Protein AF-A0A3A6KBU5-F1 (afdb_monomer_lite)

Radius of gyration: 26.94 Å; chains: 1; bounding box: 64×30×76 Å

Secondary structure (DSSP, 8-state):
-HHHHHHHHHTTTS--HHHHHHHHHHHHHHHHHHHHHHHHHHHHIIIIIIIIHHHHHHHHHHHHHHHHHHHHHHHHHT--PPPPPPPTHHHHHHHHS-GGGS-HHHHHHHHHHHHHHHHHHHHHHHHHHT--THHHHHHHHHHHHHHHHHHHHHHHHHHHHHHHHHHHHHHHHTT--

Foldseek 3Di:
DVVLVVVVVVCVPPPDVVNVVVVVVVVVVVLVVVLVVLLVVLCCCLVPVQPPVLLVVLLVLLQVLLVVLLVVVCVVVVDDDDDDDDDSCVSVVLQCPQDVHRGLSRQSVVLSVVLSVQLSVVVVVCVVVVPDCVVSVVVNVVSVVVSVVVSVVSSVVSSVSSSVVSNVVNCVVVVND

Sequence (177 aa):
MKDFIELAMKNIGKVNQDVNNMSIKARMTGYQALEAQVDAILRQLYAIDYQAEAEKTMEEVYGDTYYRTWYNIDQYHGFHEEFAHVEPRTIETLLKYPFNGANFSERLWKQKDHLQSQIMESLTTMLVQGTPPHNLADDFAKKLNAKKYDAYRLLHTEYSYVVSEATHAGYREDGVE

Structure (mmCIF, N/CA/C/O backbone):
data_AF-A0A3A6KBU5-F1
#
_entry.id   AF-A0A3A6KBU5-F1
#
loop_
_atom_site.group_PDB
_atom_site.id
_atom_site.type_symbol
_atom_site.label_atom_id
_atom_site.label_alt_id
_atom_site.label_comp_id
_atom_site.label_asym_id
_atom_site.label_entity_id
_atom_site.label_seq_id
_atom_site.pdbx_PDB_ins_code
_atom_site.Cartn_x
_atom_site.Cartn_y
_atom_site.Cartn_z
_atom_site.occupancy
_atom_site.B_iso_or_equiv
_atom_site.auth_seq_id
_atom_site.auth_comp_id
_atom_site.auth_asym_id
_atom_site.auth_atom_id
_atom_site.pdbx_PDB_model_num
ATOM 1 N N . MET A 1 1 ? -23.938 17.000 30.008 1.00 50.03 1 MET A N 1
ATOM 2 C CA . MET A 1 1 ? -23.239 16.363 31.154 1.00 50.03 1 MET A CA 1
ATOM 3 C C . MET A 1 1 ? -24.054 16.453 32.448 1.00 50.03 1 MET A C 1
ATOM 5 O O . MET A 1 1 ? -24.153 15.440 33.123 1.00 50.03 1 MET A O 1
ATOM 9 N N . LYS A 1 2 ? -24.699 17.593 32.762 1.00 48.59 2 LYS A N 1
ATOM 10 C CA . LYS A 1 2 ? -25.648 17.708 33.893 1.00 48.59 2 LYS A CA 1
ATOM 11 C C . LYS A 1 2 ? -26.862 16.774 33.762 1.00 48.59 2 LYS A C 1
ATOM 13 O O . LYS A 1 2 ? -27.140 16.034 34.695 1.00 48.59 2 LYS A O 1
ATOM 18 N N . ASP A 1 3 ? -27.447 16.689 32.570 1.00 64.31 3 ASP A N 1
ATOM 19 C CA . ASP A 1 3 ? -28.607 15.819 32.306 1.00 64.31 3 ASP A CA 1
ATOM 20 C C . ASP A 1 3 ? -28.301 14.326 32.506 1.00 64.31 3 ASP A C 1
ATOM 22 O O . ASP A 1 3 ? -29.153 13.563 32.946 1.00 64.31 3 ASP A O 1
ATOM 26 N N . PHE A 1 4 ? -27.059 13.905 32.243 1.00 58.84 4 PHE A N 1
ATOM 27 C CA . PHE A 1 4 ? -26.609 12.526 32.457 1.00 58.84 4 PHE A CA 1
ATOM 28 C C . PHE A 1 4 ? -26.497 12.184 33.950 1.00 58.84 4 PHE A C 1
ATOM 30 O O . PHE A 1 4 ? -26.884 11.093 34.361 1.00 58.84 4 PHE A O 1
ATOM 37 N N . ILE A 1 5 ? -26.008 13.125 34.767 1.00 59.28 5 ILE A N 1
ATOM 38 C CA . ILE A 1 5 ? -25.889 12.966 36.226 1.00 59.28 5 ILE A CA 1
ATOM 39 C C . ILE A 1 5 ? -27.284 12.930 36.865 1.00 59.28 5 ILE A C 1
ATOM 41 O O . ILE A 1 5 ? -27.552 12.083 37.714 1.00 59.28 5 ILE A O 1
ATOM 45 N N . GLU A 1 6 ? -28.195 13.791 36.413 1.00 68.38 6 GLU A N 1
ATOM 46 C CA . GLU A 1 6 ? -29.568 13.860 36.917 1.00 68.38 6 GLU A CA 1
ATOM 47 C C . GLU A 1 6 ? -30.376 12.594 36.576 1.00 68.38 6 GLU A C 1
ATOM 49 O O . GLU A 1 6 ? -31.047 12.026 37.444 1.00 68.38 6 GLU A O 1
ATOM 54 N N . LEU A 1 7 ? -30.239 12.072 35.350 1.00 65.56 7 LEU A N 1
ATOM 55 C CA . LEU A 1 7 ? -30.848 10.795 34.962 1.00 65.56 7 LEU A CA 1
ATOM 56 C C . LEU A 1 7 ? -30.232 9.605 35.708 1.00 65.56 7 LEU A C 1
ATOM 58 O O . LEU A 1 7 ? -30.955 8.669 36.052 1.00 65.56 7 LEU A O 1
ATOM 62 N N . ALA A 1 8 ? -28.921 9.626 35.966 1.00 58.16 8 ALA A N 1
ATOM 63 C CA . ALA A 1 8 ? -28.239 8.571 36.712 1.00 58.16 8 ALA A CA 1
ATOM 64 C C . ALA A 1 8 ? -28.740 8.500 38.161 1.00 58.16 8 ALA A C 1
ATOM 66 O O . ALA A 1 8 ? -29.080 7.416 38.628 1.00 58.16 8 ALA A O 1
ATOM 67 N N . MET A 1 9 ? -28.877 9.645 38.843 1.00 59.06 9 MET A N 1
ATOM 68 C CA . MET A 1 9 ? -29.373 9.702 40.225 1.00 59.06 9 MET A CA 1
ATOM 69 C C . MET A 1 9 ? -30.845 9.285 40.348 1.00 59.06 9 MET A C 1
ATOM 71 O O . MET A 1 9 ? -31.221 8.645 41.328 1.00 59.06 9 MET A O 1
ATOM 75 N N . LYS A 1 10 ? -31.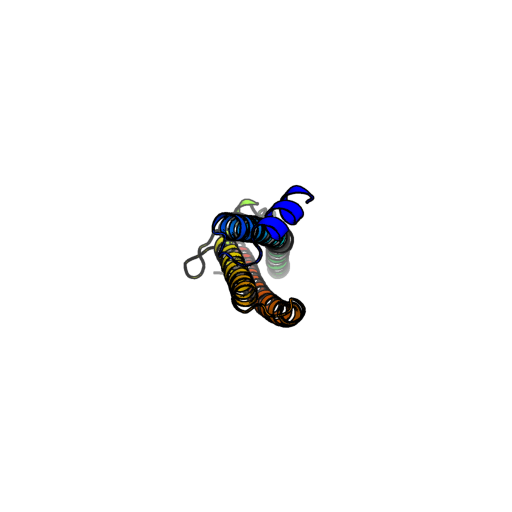674 9.578 39.338 1.00 67.06 10 LYS A N 1
ATOM 76 C CA . LYS A 1 10 ? -33.104 9.222 39.326 1.00 67.06 10 LYS A CA 1
ATOM 77 C C . LYS A 1 10 ? -33.372 7.725 39.101 1.00 67.06 10 LYS A C 1
ATOM 79 O O . LYS A 1 10 ? -34.487 7.267 39.334 1.00 67.06 10 LYS A O 1
ATOM 84 N N . ASN A 1 11 ? -32.369 6.966 38.650 1.00 62.06 11 ASN A N 1
ATOM 85 C CA . ASN A 1 11 ? -32.513 5.570 38.221 1.00 62.06 11 ASN A CA 1
ATOM 86 C C . ASN A 1 11 ? -31.647 4.566 38.994 1.00 62.06 11 ASN A C 1
ATOM 88 O O . ASN A 1 11 ? -31.555 3.402 38.599 1.00 62.06 11 ASN A O 1
ATOM 92 N N . ILE A 1 12 ? -31.045 4.977 40.112 1.00 43.69 12 ILE A N 1
ATOM 93 C CA . ILE A 1 12 ? -30.321 4.075 41.015 1.00 43.69 12 ILE A CA 1
ATOM 94 C C . ILE A 1 12 ? -31.317 3.030 41.557 1.00 43.69 12 ILE A C 1
ATOM 96 O O . ILE A 1 12 ? -32.130 3.326 42.427 1.00 43.69 12 ILE A O 1
ATOM 100 N N . GLY A 1 13 ? -31.287 1.813 40.999 1.00 53.66 13 GLY A N 1
ATOM 101 C CA . GLY A 1 13 ? -32.074 0.658 41.459 1.00 53.66 13 GLY A CA 1
ATOM 102 C C . GLY A 1 13 ? -33.143 0.111 40.498 1.00 53.66 13 GLY A C 1
ATOM 103 O O . GLY A 1 13 ? -33.693 -0.953 40.771 1.00 53.66 13 GLY A O 1
ATOM 104 N N . LYS A 1 14 ? -33.426 0.760 39.360 1.00 55.19 14 LYS A N 1
ATOM 105 C CA . LYS A 1 14 ? -34.275 0.199 38.287 1.00 55.19 14 LYS A CA 1
ATOM 106 C C . LYS A 1 14 ? -33.465 0.176 36.997 1.00 55.19 14 LYS A C 1
ATOM 108 O O . LYS A 1 14 ? -32.881 1.192 36.644 1.00 55.19 14 LYS A O 1
ATOM 113 N N . VAL A 1 15 ? -33.409 -0.963 36.304 1.00 54.88 15 VAL A N 1
ATOM 114 C CA . VAL A 1 15 ? -32.719 -1.092 35.007 1.00 54.88 15 VAL A CA 1
ATOM 115 C C . VAL A 1 15 ? -33.329 -0.084 34.028 1.00 54.88 15 VAL A C 1
ATOM 117 O O . VAL A 1 15 ? -34.387 -0.326 33.454 1.00 54.88 15 VAL A O 1
ATOM 120 N N . ASN A 1 16 ?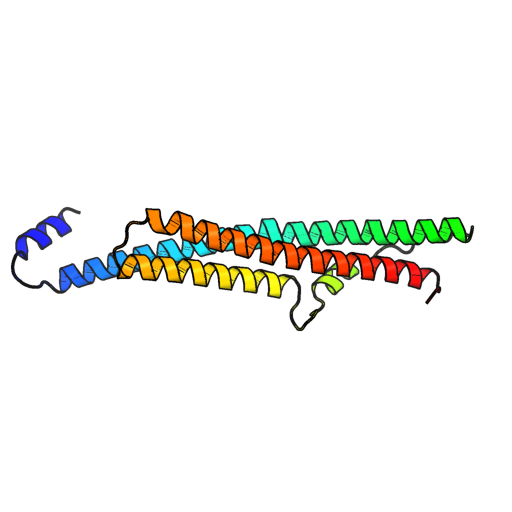 -32.703 1.085 33.889 1.00 64.19 16 ASN A N 1
ATOM 121 C CA . ASN A 1 16 ? -33.190 2.149 33.025 1.00 64.19 16 ASN A CA 1
ATOM 122 C C . ASN A 1 16 ? -32.665 1.906 31.604 1.00 64.19 16 ASN A C 1
ATOM 124 O O . ASN A 1 16 ? -31.487 2.118 31.304 1.00 64.19 16 ASN A O 1
ATOM 128 N N . GLN A 1 17 ? -33.558 1.422 30.740 1.00 62.84 17 GLN A N 1
ATOM 129 C CA . GLN A 1 17 ? -33.260 1.131 29.340 1.00 62.84 17 GLN A CA 1
ATOM 130 C C . GLN A 1 17 ? -32.836 2.383 28.557 1.00 62.84 17 GLN A C 1
ATOM 132 O O . GLN A 1 17 ? -32.008 2.264 27.660 1.00 62.84 17 GLN A O 1
ATOM 137 N N . ASP A 1 18 ? -33.305 3.580 28.920 1.00 65.62 18 ASP A N 1
ATOM 138 C CA . ASP A 1 18 ? -32.954 4.826 28.226 1.00 65.62 18 ASP A CA 1
ATOM 139 C C . ASP A 1 18 ? -31.494 5.233 28.462 1.00 65.62 18 ASP A C 1
ATOM 141 O O . ASP A 1 18 ? -30.797 5.612 27.519 1.00 65.62 18 ASP A O 1
ATOM 145 N N . VAL A 1 19 ? -30.991 5.092 29.693 1.00 69.44 19 VAL A N 1
ATOM 146 C CA . VAL A 1 19 ? -29.573 5.327 30.027 1.00 69.44 19 VAL A CA 1
ATOM 147 C C . VAL A 1 19 ? -28.678 4.322 29.301 1.00 69.44 19 VAL A C 1
ATOM 149 O O . VAL A 1 19 ? -27.663 4.709 28.716 1.00 69.44 19 VAL A O 1
ATOM 152 N N . ASN A 1 20 ? -29.070 3.044 29.280 1.00 66.88 20 ASN A N 1
ATOM 153 C CA . ASN A 1 20 ? -28.347 2.013 28.535 1.00 66.88 20 ASN A CA 1
ATOM 154 C C . ASN A 1 20 ? -28.340 2.309 27.029 1.00 66.88 20 ASN A C 1
ATOM 156 O O . ASN A 1 20 ? -27.280 2.272 26.408 1.00 66.88 20 ASN A O 1
ATOM 160 N N . ASN A 1 21 ? -29.481 2.687 26.452 1.00 72.12 21 ASN A N 1
ATOM 161 C CA . ASN A 1 21 ? -29.593 3.041 25.038 1.00 72.12 21 ASN A CA 1
ATOM 162 C C . ASN A 1 21 ? -28.741 4.268 24.682 1.00 72.12 21 ASN A C 1
ATOM 164 O O . ASN A 1 21 ? -28.087 4.281 23.639 1.00 72.12 21 ASN A O 1
ATOM 168 N N . MET A 1 22 ? -28.699 5.287 25.546 1.00 74.81 22 MET A N 1
ATOM 169 C CA . MET A 1 22 ? -27.824 6.450 25.365 1.00 74.81 22 MET A CA 1
ATOM 170 C C . MET A 1 22 ? -26.340 6.083 25.458 1.00 74.81 22 MET A C 1
ATOM 172 O O . MET A 1 22 ? -25.549 6.549 24.638 1.00 74.81 22 MET A O 1
ATOM 176 N N . SER A 1 23 ? -25.956 5.216 26.399 1.00 70.00 23 SER A N 1
ATOM 177 C CA . SER A 1 23 ? -24.578 4.722 26.512 1.00 70.00 23 SER A CA 1
ATOM 178 C C . SER A 1 23 ? -24.158 3.917 25.278 1.00 70.00 23 SER A C 1
ATOM 180 O O . SER A 1 23 ? -23.076 4.140 24.735 1.00 70.00 23 SER A O 1
ATOM 182 N N . ILE A 1 24 ? -25.032 3.033 24.784 1.00 71.81 24 ILE A N 1
ATOM 183 C CA . ILE A 1 24 ? -24.804 2.245 23.566 1.00 71.81 24 ILE A CA 1
ATOM 184 C C . ILE A 1 24 ? -24.644 3.172 22.355 1.00 71.81 24 ILE A C 1
ATOM 186 O O . ILE A 1 24 ? -23.682 3.023 21.605 1.00 71.81 24 ILE A O 1
ATOM 190 N N . LYS A 1 25 ? -25.511 4.183 22.197 1.00 74.56 25 LYS A N 1
ATOM 191 C CA . LYS A 1 25 ? -25.382 5.196 21.134 1.00 74.56 25 LYS A CA 1
ATOM 192 C C . LYS A 1 25 ? -24.057 5.948 21.200 1.00 74.56 25 LYS A C 1
ATOM 194 O O . LYS A 1 25 ? -23.370 6.026 20.189 1.00 74.56 25 LYS A O 1
ATOM 199 N N . ALA A 1 26 ? -23.664 6.439 22.375 1.00 74.81 26 ALA A N 1
ATOM 200 C CA . ALA A 1 26 ? -22.397 7.150 22.540 1.00 74.81 26 ALA A CA 1
ATOM 201 C C . ALA A 1 26 ? -21.186 6.278 22.159 1.00 74.81 26 ALA A C 1
ATOM 203 O O . ALA A 1 26 ? -20.271 6.749 21.484 1.00 74.81 26 ALA A O 1
ATOM 204 N N . ARG A 1 27 ? -21.201 4.991 22.535 1.00 72.06 27 ARG A N 1
ATOM 205 C CA . ARG A 1 27 ? -20.154 4.025 22.163 1.00 72.06 27 ARG A CA 1
ATOM 206 C C . ARG A 1 27 ? -20.119 3.757 20.660 1.00 72.06 27 ARG A C 1
ATOM 208 O O . ARG A 1 27 ? -19.036 3.759 20.087 1.00 72.06 27 ARG A O 1
ATOM 215 N N . MET A 1 28 ? -21.276 3.575 20.019 1.00 77.69 28 MET A N 1
ATOM 216 C CA . MET A 1 28 ? -21.358 3.384 18.564 1.00 77.69 28 MET A CA 1
ATOM 217 C C . MET A 1 28 ? -20.820 4.598 17.802 1.00 77.69 28 MET A C 1
ATOM 219 O O . MET A 1 28 ? -20.018 4.436 16.889 1.00 77.69 28 MET A O 1
ATOM 223 N N . THR A 1 29 ? -21.194 5.815 18.206 1.00 82.69 29 THR A N 1
ATOM 224 C CA . THR A 1 29 ? -20.681 7.042 17.577 1.00 82.69 29 THR A CA 1
ATOM 225 C C . THR A 1 29 ? -19.169 7.179 17.756 1.00 82.69 29 THR A C 1
ATOM 227 O O . THR A 1 29 ? -18.468 7.531 16.811 1.00 82.69 29 THR A O 1
ATOM 230 N N . GLY A 1 30 ? -18.645 6.857 18.944 1.00 80.56 30 GLY A N 1
ATOM 231 C CA . GLY A 1 30 ? -17.201 6.835 19.185 1.00 80.56 30 GLY A CA 1
ATOM 232 C C . GLY A 1 30 ? -16.470 5.809 18.315 1.00 80.56 30 GLY A C 1
ATOM 233 O O . GLY A 1 30 ? -15.417 6.116 17.762 1.00 80.56 30 GLY A O 1
ATOM 234 N N . TYR A 1 31 ? -17.048 4.618 18.143 1.00 85.31 31 TYR A N 1
ATOM 235 C CA . TYR A 1 31 ? -16.500 3.573 17.277 1.00 85.31 31 TYR A CA 1
ATOM 236 C C . TYR A 1 31 ? -16.448 4.007 15.808 1.00 85.31 31 TYR A C 1
ATOM 238 O O . TYR A 1 31 ? -15.402 3.888 15.181 1.00 85.31 31 TYR A O 1
ATOM 246 N N . GLN A 1 32 ? -17.533 4.583 15.285 1.00 85.75 32 GLN A N 1
ATOM 247 C CA . GLN A 1 32 ? -17.585 5.103 13.912 1.00 85.75 32 GLN A CA 1
ATOM 248 C C . GLN A 1 32 ? -16.563 6.221 13.678 1.00 85.75 32 GLN A C 1
ATOM 250 O O . GLN A 1 32 ? -15.917 6.276 12.635 1.00 85.75 32 GLN A O 1
ATOM 255 N N . ALA A 1 33 ? -16.384 7.109 14.659 1.00 87.06 33 ALA A N 1
ATOM 256 C CA . ALA A 1 33 ? -15.374 8.156 14.574 1.00 87.06 33 ALA A CA 1
ATOM 257 C C . ALA A 1 33 ? -13.951 7.575 14.530 1.00 87.06 33 ALA A C 1
ATOM 259 O O . ALA A 1 33 ? -13.106 8.081 13.793 1.00 87.06 33 ALA A O 1
ATOM 260 N N . LEU A 1 34 ? -13.688 6.514 15.298 1.00 86.19 34 LEU A N 1
ATOM 261 C CA . LEU A 1 34 ? -12.397 5.831 15.297 1.00 86.19 34 LEU A CA 1
ATOM 262 C C . LEU A 1 34 ? -12.150 5.080 13.983 1.00 86.19 34 LEU A C 1
ATOM 264 O O . LEU A 1 34 ? -11.059 5.170 13.430 1.00 86.19 34 LEU A O 1
ATOM 268 N N . GLU A 1 35 ? -13.167 4.401 13.457 1.00 88.31 35 GLU A N 1
ATOM 269 C CA . GLU A 1 35 ? -13.123 3.745 12.149 1.00 88.31 35 GLU A CA 1
ATOM 270 C C . GLU A 1 35 ? -12.751 4.734 11.038 1.00 88.31 35 GLU A C 1
ATOM 272 O O . GLU A 1 35 ? -11.826 4.482 10.266 1.00 88.31 35 GLU A O 1
ATOM 277 N N . ALA A 1 36 ? -13.407 5.897 11.008 1.00 90.25 36 ALA A N 1
ATOM 278 C CA . ALA A 1 36 ? -13.121 6.945 10.034 1.00 90.25 36 ALA A CA 1
ATOM 279 C C . ALA A 1 36 ? -11.691 7.498 10.165 1.00 90.25 36 ALA A C 1
ATOM 281 O O . ALA A 1 36 ? -11.039 7.773 9.158 1.00 90.25 36 ALA A O 1
ATOM 282 N N . GLN A 1 37 ? -11.178 7.640 11.392 1.00 89.62 37 GLN A N 1
ATOM 283 C CA . GLN A 1 37 ? -9.797 8.077 11.625 1.00 89.62 37 GLN A CA 1
ATOM 284 C C . GLN A 1 37 ? -8.779 7.047 11.126 1.00 89.62 37 GLN A C 1
ATOM 286 O O . GLN A 1 37 ? -7.814 7.418 10.460 1.00 89.62 37 GLN A O 1
ATOM 291 N N . VAL A 1 38 ? -9.002 5.759 11.411 1.00 90.00 38 VAL A N 1
ATOM 292 C CA . VAL A 1 38 ? -8.145 4.671 10.918 1.00 90.00 38 VAL A CA 1
ATOM 293 C C . VAL A 1 38 ? -8.163 4.631 9.391 1.00 90.00 38 VAL A C 1
ATOM 295 O O . VAL A 1 38 ? -7.100 4.571 8.776 1.00 90.00 38 VAL A O 1
ATOM 298 N N . ASP A 1 39 ? -9.342 4.715 8.771 1.00 91.94 39 ASP A N 1
ATOM 299 C CA . ASP A 1 39 ? -9.468 4.734 7.312 1.00 91.94 39 ASP A CA 1
ATOM 300 C C . ASP A 1 39 ? -8.713 5.917 6.692 1.00 91.94 39 ASP A C 1
ATOM 302 O O . ASP A 1 39 ? -7.947 5.724 5.750 1.00 91.94 39 ASP A O 1
ATOM 306 N N . ALA A 1 40 ? -8.859 7.122 7.251 1.00 92.62 40 ALA A N 1
ATOM 307 C CA . ALA A 1 40 ? -8.169 8.314 6.766 1.00 92.62 40 ALA A CA 1
ATOM 308 C C . ALA A 1 40 ? -6.638 8.174 6.833 1.00 92.62 40 ALA A C 1
ATOM 310 O O . ALA A 1 40 ? -5.954 8.457 5.849 1.00 92.62 40 ALA A O 1
ATOM 311 N N . ILE A 1 41 ? -6.100 7.684 7.958 1.00 90.12 41 ILE A N 1
ATOM 312 C CA . ILE A 1 41 ? -4.655 7.462 8.130 1.00 90.12 41 ILE A CA 1
ATOM 313 C C . ILE A 1 41 ? -4.145 6.429 7.121 1.00 90.12 41 ILE A C 1
ATOM 315 O O . ILE A 1 41 ? -3.130 6.649 6.463 1.00 90.12 41 ILE A O 1
ATOM 319 N N . LEU A 1 42 ? -4.857 5.309 6.969 1.00 90.88 42 LEU A N 1
ATOM 320 C CA . LEU A 1 42 ? -4.450 4.252 6.047 1.00 90.88 42 LEU A CA 1
ATOM 321 C C . LEU A 1 42 ? -4.547 4.692 4.586 1.00 90.88 42 LEU A C 1
ATOM 323 O O . LEU A 1 42 ? -3.674 4.349 3.798 1.00 90.88 42 LEU A O 1
ATOM 327 N N . ARG A 1 43 ? -5.571 5.464 4.207 1.00 91.50 43 ARG A N 1
ATOM 328 C CA . ARG A 1 43 ? -5.669 6.033 2.854 1.00 91.50 43 ARG A CA 1
ATOM 329 C C . ARG A 1 43 ? -4.503 6.958 2.554 1.00 91.50 43 ARG A C 1
ATOM 331 O O . ARG A 1 43 ? -3.939 6.852 1.475 1.00 91.50 43 ARG A O 1
ATOM 338 N N . GLN A 1 44 ? -4.141 7.824 3.496 1.00 90.62 44 GLN A N 1
ATOM 339 C CA . GLN A 1 44 ? -3.012 8.734 3.336 1.00 90.62 44 GLN A CA 1
ATOM 340 C C . GLN A 1 44 ? -1.702 7.962 3.116 1.00 90.62 44 GLN A C 1
ATOM 342 O O . GLN A 1 44 ? -1.014 8.210 2.130 1.00 90.62 44 GLN A O 1
ATOM 347 N N . LEU A 1 45 ? -1.414 6.988 3.988 1.00 87.38 45 LEU A N 1
ATOM 348 C CA . LEU A 1 45 ? -0.230 6.127 3.901 1.00 87.38 45 LEU A CA 1
ATOM 349 C C . LEU A 1 45 ? -0.167 5.381 2.560 1.00 87.38 45 LEU A C 1
ATOM 351 O O . LEU A 1 45 ? 0.854 5.374 1.885 1.00 87.38 45 LEU A O 1
ATOM 355 N N . TYR A 1 46 ? -1.268 4.747 2.152 1.00 91.00 46 TYR A N 1
ATOM 356 C CA . TYR A 1 46 ? -1.269 3.913 0.952 1.00 91.00 46 TYR A CA 1
ATOM 357 C C . TYR A 1 46 ? -1.293 4.726 -0.345 1.00 91.00 46 TYR A C 1
ATOM 359 O O . TYR A 1 46 ? -0.633 4.340 -1.305 1.00 91.00 46 TYR A O 1
ATOM 367 N N . ALA A 1 47 ? -2.022 5.843 -0.391 1.00 88.31 47 ALA A N 1
ATOM 368 C CA . ALA A 1 47 ? -2.116 6.662 -1.595 1.00 88.31 47 ALA A CA 1
ATOM 369 C C . ALA A 1 47 ? -0.836 7.466 -1.851 1.00 88.31 47 ALA A C 1
ATOM 371 O O . ALA A 1 47 ? -0.385 7.536 -2.992 1.00 88.31 47 ALA A O 1
ATOM 372 N N . ILE A 1 48 ? -0.257 8.076 -0.811 1.00 79.50 48 ILE A N 1
ATOM 373 C CA . ILE A 1 48 ? 0.905 8.957 -0.981 1.00 79.50 48 ILE A CA 1
ATOM 374 C C . ILE A 1 48 ? 2.203 8.170 -0.842 1.00 79.50 48 ILE A C 1
ATOM 376 O O . ILE A 1 48 ? 2.969 8.101 -1.800 1.00 79.50 48 ILE A O 1
ATOM 380 N N . ASP A 1 49 ? 2.426 7.556 0.320 1.00 74.75 49 ASP A N 1
ATOM 381 C CA . ASP A 1 49 ? 3.742 6.996 0.650 1.00 74.75 49 ASP A CA 1
ATOM 382 C C . ASP A 1 49 ? 4.029 5.709 -0.132 1.00 74.75 49 ASP A C 1
ATOM 384 O O . ASP A 1 49 ? 5.180 5.390 -0.413 1.00 74.75 49 ASP A O 1
ATOM 388 N N . TYR A 1 50 ? 2.992 4.937 -0.474 1.00 84.44 50 TYR A N 1
ATOM 389 C CA . TYR A 1 50 ? 3.172 3.692 -1.222 1.00 84.44 50 TYR A CA 1
ATOM 390 C C . TYR A 1 50 ? 2.844 3.824 -2.697 1.00 84.44 50 TYR A C 1
ATOM 392 O O . TYR A 1 50 ? 3.665 3.421 -3.509 1.00 84.44 50 TYR A O 1
ATOM 400 N N . GLN A 1 51 ? 1.673 4.339 -3.071 1.00 88.00 51 GLN A N 1
ATOM 401 C CA . GLN A 1 51 ? 1.284 4.339 -4.478 1.00 88.00 51 GLN A CA 1
ATOM 402 C C . GLN A 1 51 ? 2.028 5.419 -5.270 1.00 88.00 51 GLN A C 1
ATOM 404 O O . GLN A 1 51 ? 2.787 5.083 -6.172 1.00 88.00 51 GLN A O 1
ATOM 409 N N . ALA A 1 52 ? 1.850 6.696 -4.923 1.00 88.56 52 ALA A N 1
ATOM 410 C CA . ALA A 1 52 ? 2.409 7.795 -5.711 1.00 88.56 52 ALA A CA 1
ATOM 411 C C . ALA A 1 52 ? 3.946 7.763 -5.777 1.00 88.56 52 ALA A C 1
ATOM 413 O O . ALA A 1 52 ? 4.522 7.967 -6.845 1.00 88.56 52 ALA A O 1
ATOM 414 N N . GLU A 1 53 ? 4.615 7.486 -4.653 1.00 86.88 53 GLU A N 1
ATOM 415 C CA . GLU A 1 53 ? 6.078 7.395 -4.628 1.00 86.88 53 GLU A CA 1
ATOM 416 C C . GLU A 1 53 ? 6.592 6.191 -5.429 1.00 86.88 53 GLU A C 1
ATOM 418 O O . GLU A 1 53 ? 7.525 6.341 -6.215 1.00 86.88 53 GLU A O 1
ATOM 423 N N . ALA A 1 54 ? 5.945 5.026 -5.320 1.00 87.25 54 ALA A N 1
ATOM 424 C CA . ALA A 1 54 ? 6.345 3.852 -6.090 1.00 87.25 54 ALA A CA 1
ATOM 425 C C . ALA A 1 54 ? 6.136 4.029 -7.594 1.00 87.25 54 ALA A C 1
ATOM 427 O O . ALA A 1 54 ? 7.034 3.692 -8.359 1.00 87.25 54 ALA A O 1
ATOM 428 N N . GLU A 1 55 ? 4.986 4.562 -8.017 1.00 88.62 55 GLU A N 1
ATOM 429 C CA . GLU A 1 55 ? 4.697 4.809 -9.434 1.00 88.62 55 GLU A CA 1
ATOM 430 C C . GLU A 1 55 ? 5.744 5.756 -10.035 1.00 88.62 55 GLU A C 1
ATOM 432 O O . GLU A 1 55 ? 6.322 5.454 -11.079 1.00 88.62 55 GLU A O 1
ATOM 437 N N . LYS A 1 56 ? 6.080 6.836 -9.317 1.00 89.19 56 LYS A N 1
ATOM 438 C CA . LYS A 1 56 ? 7.133 7.772 -9.719 1.00 89.19 56 LYS A CA 1
ATOM 439 C C . LYS A 1 56 ? 8.510 7.103 -9.799 1.00 89.19 56 LYS A C 1
ATOM 441 O O . LYS A 1 56 ? 9.210 7.256 -10.795 1.00 89.19 56 LYS A O 1
ATOM 446 N N . THR A 1 57 ? 8.915 6.356 -8.771 1.00 88.19 57 THR A N 1
ATOM 447 C CA . THR A 1 57 ? 10.210 5.655 -8.778 1.00 88.19 57 THR A CA 1
ATOM 448 C C . THR A 1 57 ? 10.288 4.625 -9.904 1.00 88.19 57 THR A C 1
ATOM 450 O O . THR A 1 57 ? 11.336 4.473 -10.524 1.00 88.19 57 THR A O 1
ATOM 453 N N . MET A 1 58 ? 9.198 3.912 -10.194 1.00 88.94 58 MET A N 1
ATOM 454 C CA . MET A 1 58 ? 9.149 2.943 -11.291 1.00 88.94 58 MET A CA 1
ATOM 455 C C . MET A 1 58 ? 9.272 3.625 -12.658 1.00 88.94 58 MET A C 1
ATOM 457 O O . MET A 1 58 ? 9.959 3.092 -13.528 1.00 88.94 58 MET A O 1
ATOM 461 N N . GLU A 1 59 ? 8.681 4.809 -12.834 1.00 88.38 59 GLU A N 1
ATOM 462 C CA . GLU A 1 59 ? 8.848 5.625 -14.041 1.00 88.38 59 GLU A CA 1
ATOM 463 C C . GLU A 1 59 ? 10.313 6.036 -14.258 1.00 88.38 59 GLU A C 1
ATOM 465 O O . GLU A 1 59 ? 10.873 5.796 -15.331 1.00 88.38 59 GLU A O 1
ATOM 470 N N . GLU A 1 60 ? 10.958 6.574 -13.219 1.00 89.00 60 GLU A N 1
ATOM 471 C CA . GLU A 1 60 ? 12.371 6.978 -13.249 1.00 89.00 60 GLU A CA 1
ATOM 472 C C . GLU A 1 60 ? 13.290 5.786 -13.576 1.00 89.00 60 GLU A C 1
ATOM 474 O O . GLU A 1 60 ? 14.113 5.843 -14.491 1.00 89.00 60 GLU A O 1
ATOM 479 N N . VAL A 1 61 ? 13.103 4.663 -12.875 1.00 89.62 61 VAL A N 1
ATOM 480 C CA . VAL A 1 61 ? 13.926 3.455 -13.033 1.00 89.62 61 VAL A CA 1
ATOM 481 C C . VAL A 1 61 ? 13.781 2.834 -14.419 1.00 89.62 61 VAL A C 1
ATOM 483 O O . VAL A 1 61 ? 14.767 2.317 -14.956 1.00 89.62 61 VAL A O 1
ATOM 486 N N . TYR A 1 62 ? 12.581 2.852 -15.001 1.00 89.75 62 TYR A N 1
ATOM 487 C CA . TYR A 1 62 ? 12.371 2.334 -16.349 1.00 89.75 62 TYR A CA 1
ATOM 488 C C . TYR A 1 62 ? 13.141 3.151 -17.377 1.00 89.75 62 TYR A C 1
ATOM 490 O O . TYR A 1 62 ? 13.887 2.569 -18.163 1.00 89.75 62 TYR A O 1
ATOM 498 N N . GLY A 1 63 ? 13.003 4.482 -17.342 1.00 86.44 63 GLY A N 1
ATOM 499 C CA . GLY A 1 63 ? 13.726 5.376 -18.245 1.00 86.44 63 GLY A CA 1
ATOM 500 C C . GLY A 1 63 ? 15.235 5.170 -18.140 1.00 86.44 63 GLY A C 1
ATOM 501 O O . GLY A 1 63 ? 15.892 4.877 -19.139 1.00 86.44 63 GLY A O 1
ATOM 502 N N . ASP A 1 64 ? 15.770 5.213 -16.919 1.00 88.31 64 ASP A N 1
ATOM 503 C CA . ASP A 1 64 ? 17.196 5.002 -16.658 1.00 88.31 64 ASP A CA 1
ATOM 504 C C . ASP A 1 64 ? 17.688 3.639 -17.158 1.00 88.31 64 ASP A C 1
ATOM 506 O O . ASP A 1 64 ? 18.767 3.530 -17.746 1.00 88.31 64 ASP A O 1
ATOM 510 N N . THR A 1 65 ? 16.912 2.579 -16.925 1.00 87.06 65 THR A N 1
ATOM 511 C CA . THR A 1 65 ? 17.282 1.223 -17.347 1.00 87.06 65 THR A CA 1
ATOM 512 C C . THR A 1 65 ? 17.240 1.083 -18.862 1.00 87.06 65 THR A C 1
ATOM 514 O O . THR A 1 65 ? 18.172 0.518 -19.431 1.00 87.06 65 THR A O 1
ATOM 517 N N . TYR A 1 66 ? 16.208 1.615 -19.513 1.00 85.69 66 TYR A N 1
ATOM 518 C CA . TYR A 1 66 ? 16.070 1.604 -20.964 1.00 85.69 66 TYR A CA 1
ATOM 519 C C . TYR A 1 66 ? 17.239 2.335 -21.635 1.00 85.69 66 TYR A C 1
ATOM 521 O O . TYR A 1 66 ? 17.975 1.729 -22.417 1.00 85.69 66 TYR A O 1
ATOM 529 N N . TYR A 1 67 ? 17.482 3.597 -21.262 1.00 85.19 67 TYR A N 1
ATOM 530 C CA . TYR A 1 67 ? 18.544 4.399 -21.872 1.00 85.19 67 TYR A CA 1
ATOM 531 C C . TYR A 1 67 ? 19.932 3.822 -21.594 1.00 85.19 67 TYR A C 1
ATOM 533 O O . TYR A 1 67 ? 20.779 3.814 -22.484 1.00 85.19 67 TYR A O 1
ATOM 541 N N . ARG A 1 68 ? 20.176 3.285 -20.390 1.00 86.44 68 ARG A N 1
ATOM 542 C CA . ARG A 1 68 ? 21.448 2.621 -20.072 1.00 86.44 68 ARG A CA 1
ATOM 543 C C . ARG A 1 68 ? 21.657 1.354 -20.898 1.00 86.44 68 ARG A C 1
ATOM 545 O O . ARG A 1 68 ? 22.764 1.137 -21.383 1.00 86.44 68 ARG A O 1
ATOM 552 N N . THR A 1 69 ? 20.637 0.506 -21.027 1.00 83.88 69 THR A N 1
ATOM 553 C CA . THR A 1 69 ? 20.726 -0.734 -21.816 1.00 83.88 69 THR A CA 1
ATOM 554 C C . THR A 1 69 ? 21.020 -0.412 -23.273 1.00 83.88 69 THR A C 1
ATOM 556 O O . THR A 1 69 ? 21.976 -0.950 -23.823 1.00 83.88 69 THR A O 1
ATOM 559 N N . TRP A 1 70 ? 20.279 0.527 -23.857 1.00 76.19 70 TRP A N 1
ATOM 560 C CA . TRP A 1 70 ? 20.477 0.930 -25.244 1.00 76.19 70 TRP A CA 1
ATOM 561 C C . TRP A 1 70 ? 21.838 1.604 -25.473 1.00 76.19 70 TRP A C 1
ATOM 563 O O . TRP A 1 70 ? 22.549 1.237 -26.399 1.00 76.19 70 TRP A O 1
ATOM 573 N N . TYR A 1 71 ? 22.279 2.503 -24.581 1.00 80.94 71 TYR A N 1
ATOM 574 C CA . TYR A 1 71 ? 23.620 3.103 -24.660 1.00 80.94 71 TYR A CA 1
ATOM 575 C C . TYR A 1 71 ? 24.730 2.044 -24.645 1.00 80.94 71 TYR A C 1
ATOM 577 O O . TYR A 1 71 ? 25.690 2.130 -25.404 1.00 80.94 71 TYR A O 1
ATOM 585 N N . ASN A 1 72 ? 24.606 1.019 -23.797 1.00 82.62 72 ASN A N 1
ATOM 586 C CA . ASN A 1 72 ? 25.589 -0.063 -23.753 1.00 82.62 72 ASN A CA 1
ATOM 587 C C . ASN A 1 72 ? 25.635 -0.866 -25.064 1.00 82.62 72 ASN A C 1
ATOM 589 O O . ASN A 1 72 ? 26.706 -1.336 -25.446 1.00 82.62 72 ASN A O 1
ATOM 593 N N . ILE A 1 73 ? 24.491 -1.019 -25.732 1.00 75.94 73 ILE A N 1
ATOM 594 C CA . ILE A 1 73 ? 24.368 -1.682 -27.032 1.00 75.94 73 ILE A CA 1
ATOM 595 C C . ILE A 1 73 ? 24.979 -0.807 -28.140 1.00 75.94 73 ILE A C 1
ATOM 597 O O . ILE A 1 73 ? 25.867 -1.271 -28.853 1.00 75.94 73 ILE A O 1
ATOM 601 N N . ASP A 1 74 ? 24.616 0.477 -28.224 1.00 75.94 74 ASP A N 1
ATOM 602 C CA . ASP A 1 74 ? 25.187 1.449 -29.176 1.00 75.94 74 ASP A CA 1
ATOM 603 C C . ASP A 1 74 ? 26.724 1.485 -29.113 1.00 75.94 74 ASP A C 1
ATOM 605 O O . ASP A 1 74 ? 27.405 1.361 -30.134 1.00 75.94 74 ASP A O 1
ATOM 609 N N . GLN A 1 75 ? 27.293 1.557 -27.902 1.00 78.06 75 GLN A N 1
ATOM 610 C CA . GLN A 1 75 ? 28.747 1.532 -27.705 1.00 78.06 75 GLN A CA 1
ATOM 611 C C . GLN A 1 75 ? 29.402 0.239 -28.211 1.00 78.06 75 GLN A C 1
ATOM 613 O O . GLN A 1 75 ? 30.567 0.258 -28.609 1.00 78.06 75 GLN A O 1
ATOM 618 N N . TYR A 1 76 ? 28.679 -0.882 -28.188 1.00 72.19 76 TYR A N 1
ATOM 619 C CA . TYR A 1 76 ? 29.166 -2.165 -28.687 1.00 72.19 76 TYR A CA 1
ATOM 620 C C . TYR A 1 76 ? 29.102 -2.254 -30.220 1.00 72.19 76 TYR A C 1
ATOM 622 O O . TYR A 1 76 ? 30.037 -2.766 -30.839 1.00 72.19 76 TYR A O 1
ATOM 630 N N . HIS A 1 77 ? 28.040 -1.729 -30.839 1.00 69.38 77 HIS A N 1
ATOM 631 C CA . HIS A 1 77 ? 27.827 -1.790 -32.289 1.00 69.38 77 HIS A CA 1
ATOM 632 C C . HIS A 1 77 ? 28.515 -0.656 -33.072 1.00 69.38 77 HIS A C 1
ATOM 634 O O . HIS A 1 77 ? 28.760 -0.804 -34.271 1.00 69.38 77 HIS A O 1
ATOM 640 N N . GLY A 1 78 ? 28.887 0.447 -32.412 1.00 63.44 78 GLY A N 1
ATOM 641 C CA . GLY A 1 78 ? 29.629 1.561 -33.015 1.00 63.44 78 GLY A CA 1
ATOM 642 C C . GLY A 1 78 ? 28.832 2.378 -34.042 1.00 63.44 78 GLY A C 1
ATOM 643 O O . GLY A 1 78 ? 29.438 3.087 -34.848 1.00 63.44 78 GLY A O 1
ATOM 644 N N . PHE A 1 79 ? 27.500 2.266 -34.035 1.00 58.56 79 PHE A N 1
ATOM 645 C CA . PHE A 1 79 ? 26.574 2.935 -34.953 1.00 58.56 79 PHE A CA 1
ATOM 646 C C . PHE A 1 79 ? 25.584 3.796 -34.163 1.00 58.56 79 PHE A C 1
ATOM 648 O O . PHE A 1 79 ? 24.733 3.262 -33.468 1.00 58.56 79 PHE A O 1
ATOM 655 N N . HIS A 1 80 ? 25.683 5.119 -34.312 1.00 59.03 80 HIS A N 1
ATOM 656 C CA . HIS A 1 80 ? 24.866 6.082 -33.571 1.00 59.03 80 HIS A CA 1
ATOM 657 C C . HIS A 1 80 ? 23.558 6.393 -34.305 1.00 59.03 80 HIS A C 1
ATOM 659 O O . HIS A 1 80 ? 23.520 7.285 -35.158 1.00 59.03 80 HIS A O 1
ATOM 665 N N . GLU A 1 81 ? 22.492 5.658 -33.988 1.00 62.41 81 GLU A N 1
ATOM 666 C CA . GLU A 1 81 ? 21.127 6.036 -34.375 1.00 62.41 81 GLU A CA 1
ATOM 667 C C . GLU A 1 81 ? 20.513 7.064 -33.407 1.00 62.41 81 GLU A C 1
ATOM 669 O O . GLU A 1 81 ? 20.981 7.276 -32.288 1.00 62.41 81 GLU A O 1
ATOM 674 N N . GLU A 1 82 ? 19.474 7.763 -33.869 1.00 62.03 82 GLU A N 1
ATOM 675 C CA . GLU A 1 82 ? 18.748 8.752 -33.071 1.00 62.03 82 GLU A CA 1
ATOM 676 C C . GLU A 1 82 ? 17.845 8.044 -32.044 1.00 62.03 82 GLU A C 1
ATOM 678 O O . GLU A 1 82 ? 17.077 7.151 -32.392 1.00 62.03 82 GLU A O 1
ATOM 683 N N . PHE A 1 83 ? 17.939 8.434 -30.767 1.00 63.59 83 PHE A N 1
ATOM 684 C CA . PHE A 1 83 ? 17.264 7.748 -29.660 1.00 63.59 83 PHE A CA 1
ATOM 685 C C . PHE A 1 83 ? 15.735 7.691 -29.826 1.00 63.59 83 PHE A C 1
ATOM 687 O O . PHE A 1 83 ? 15.054 8.728 -29.823 1.00 63.59 83 PHE A O 1
ATOM 694 N N . ALA A 1 84 ? 15.171 6.480 -29.827 1.00 67.12 84 ALA A N 1
ATOM 695 C CA . ALA A 1 84 ? 13.740 6.291 -29.623 1.00 67.12 84 ALA A CA 1
ATOM 696 C C . ALA A 1 84 ? 13.365 6.760 -28.208 1.00 67.12 84 ALA A C 1
ATOM 698 O O . ALA A 1 84 ? 13.877 6.261 -27.201 1.00 67.12 84 ALA A O 1
ATOM 699 N N . HIS A 1 85 ? 12.495 7.767 -28.132 1.00 68.81 85 HIS A N 1
ATOM 700 C CA . HIS A 1 85 ? 12.043 8.319 -26.860 1.00 68.81 85 HIS A CA 1
ATOM 701 C C . HIS A 1 85 ? 11.085 7.344 -26.176 1.00 68.81 85 HIS A C 1
ATOM 703 O O . HIS A 1 85 ? 10.126 6.879 -26.794 1.00 68.81 85 HIS A O 1
ATOM 709 N N . VAL A 1 86 ? 11.302 7.091 -24.882 1.00 72.56 86 VAL A N 1
ATOM 710 C CA . VAL A 1 86 ? 10.349 6.323 -24.072 1.00 72.56 86 VAL A CA 1
ATOM 711 C C . VAL A 1 86 ? 9.013 7.063 -24.039 1.00 72.56 86 VAL A C 1
ATOM 713 O O . VAL A 1 86 ? 8.933 8.198 -23.568 1.00 72.56 86 VAL A O 1
ATOM 716 N N . GLU A 1 87 ? 7.952 6.422 -24.533 1.00 75.06 87 GLU A N 1
ATOM 717 C CA . GLU A 1 87 ? 6.610 6.997 -24.490 1.00 75.06 87 GLU A CA 1
ATOM 718 C C . GLU A 1 87 ? 6.080 6.936 -23.045 1.00 75.06 87 GLU A C 1
ATOM 720 O O . GLU A 1 87 ? 6.039 5.842 -22.469 1.00 75.06 87 GLU A O 1
ATOM 725 N N . PRO A 1 88 ? 5.654 8.065 -22.441 1.00 67.38 88 PRO A N 1
ATOM 726 C CA . PRO A 1 88 ? 5.259 8.108 -21.029 1.00 67.38 88 PRO A CA 1
ATOM 727 C C . PRO A 1 88 ? 4.160 7.109 -20.632 1.00 67.38 88 PRO A C 1
ATOM 729 O O . PRO A 1 88 ? 4.103 6.675 -19.483 1.00 67.38 88 PRO A O 1
ATOM 732 N N . ARG A 1 89 ? 3.288 6.688 -21.563 1.00 78.56 89 ARG A N 1
ATOM 733 C CA . ARG A 1 89 ? 2.210 5.730 -21.252 1.00 78.56 89 ARG A CA 1
ATOM 734 C C . ARG A 1 89 ? 2.690 4.284 -21.180 1.00 78.56 89 ARG A C 1
ATOM 736 O O . ARG A 1 89 ? 1.931 3.423 -20.726 1.00 78.56 89 ARG A O 1
ATOM 743 N N . THR A 1 90 ? 3.933 4.007 -21.570 1.00 82.31 90 THR A N 1
ATOM 744 C CA . THR A 1 90 ? 4.534 2.671 -21.462 1.00 82.31 90 THR A CA 1
ATOM 745 C C . THR A 1 90 ? 4.517 2.201 -20.012 1.00 82.31 90 THR A C 1
ATOM 747 O O . THR A 1 90 ? 4.027 1.111 -19.718 1.00 82.31 90 THR A O 1
ATOM 750 N N . ILE A 1 91 ? 4.935 3.063 -19.081 1.00 79.88 91 ILE A N 1
ATOM 751 C CA . ILE A 1 91 ? 4.948 2.737 -17.652 1.00 79.88 91 ILE A CA 1
ATOM 752 C C . ILE A 1 91 ? 3.547 2.598 -17.083 1.00 79.88 91 ILE A C 1
ATOM 754 O O . ILE A 1 91 ? 3.256 1.627 -16.388 1.00 79.88 91 ILE A O 1
ATOM 758 N N . GLU A 1 92 ? 2.647 3.513 -17.435 1.00 82.56 92 GLU A N 1
ATOM 759 C CA . GLU A 1 92 ? 1.251 3.435 -17.009 1.00 82.56 92 GLU A CA 1
ATOM 760 C C . GLU A 1 92 ? 0.599 2.107 -17.432 1.00 82.56 92 GLU A C 1
ATOM 762 O O . GLU A 1 92 ? -0.191 1.525 -16.689 1.00 82.56 92 GLU A O 1
ATOM 767 N N . THR A 1 93 ? 0.948 1.610 -18.621 1.00 87.50 93 THR A N 1
ATOM 768 C CA . THR A 1 93 ? 0.462 0.330 -19.146 1.00 87.50 93 THR A CA 1
ATOM 769 C C . THR A 1 93 ? 1.056 -0.849 -18.381 1.00 87.50 93 THR A C 1
ATOM 771 O O . THR A 1 93 ? 0.320 -1.765 -18.011 1.00 87.50 93 THR A O 1
ATOM 774 N N . LEU A 1 94 ? 2.359 -0.812 -18.088 1.00 86.50 94 LEU A N 1
ATOM 775 C CA . LEU A 1 94 ? 3.038 -1.843 -17.300 1.00 86.50 94 LEU A CA 1
ATOM 776 C C . LEU A 1 94 ? 2.470 -1.946 -15.880 1.00 86.50 94 LEU A C 1
ATOM 778 O O . LEU A 1 94 ? 2.204 -3.048 -15.412 1.00 86.50 94 LEU A O 1
ATOM 782 N N . LEU A 1 95 ? 2.204 -0.817 -15.223 1.00 85.38 95 LEU A N 1
ATOM 783 C CA . LEU A 1 95 ? 1.637 -0.786 -13.870 1.00 85.38 95 LEU A CA 1
ATOM 784 C C . LEU A 1 95 ? 0.179 -1.258 -13.822 1.00 85.38 95 LEU A C 1
ATOM 786 O O . LEU A 1 95 ? -0.257 -1.837 -12.823 1.00 85.38 95 LEU A O 1
ATOM 790 N N . LYS A 1 96 ? -0.575 -1.039 -14.907 1.00 89.94 96 LYS A N 1
ATOM 791 C CA . LYS A 1 96 ? -1.949 -1.536 -15.081 1.00 89.94 96 LYS A CA 1
ATOM 792 C C . LYS A 1 96 ? -2.000 -3.006 -15.499 1.00 89.94 96 LYS A C 1
ATOM 794 O O . LYS A 1 96 ? -3.084 -3.592 -15.473 1.00 89.94 96 LYS A O 1
ATOM 799 N N . TYR A 1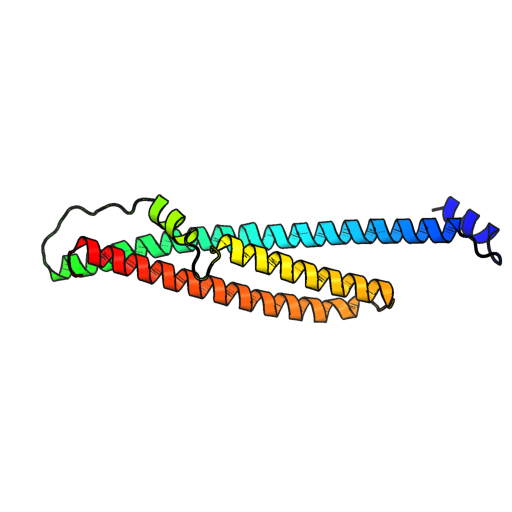 97 ? -0.869 -3.614 -15.862 1.00 88.81 97 TYR A N 1
ATOM 800 C CA . TYR A 1 97 ? -0.829 -5.018 -16.241 1.00 88.81 97 TYR A CA 1
ATOM 801 C C . TYR A 1 97 ? -1.215 -5.908 -15.043 1.00 88.81 97 TYR A C 1
ATOM 803 O O . TYR A 1 97 ? -0.625 -5.800 -13.963 1.00 88.81 97 TYR A O 1
ATOM 811 N N . PRO A 1 98 ? -2.207 -6.804 -15.191 1.00 85.62 98 PRO A N 1
ATOM 812 C CA . PRO A 1 98 ? -2.711 -7.609 -14.087 1.00 85.62 98 PRO A CA 1
ATOM 813 C C . PRO A 1 98 ? -1.819 -8.833 -13.841 1.00 85.62 98 PRO A C 1
ATOM 815 O O . PRO A 1 98 ? -2.248 -9.978 -14.013 1.00 85.62 98 PRO A O 1
ATOM 818 N N . PHE A 1 99 ? -0.571 -8.611 -13.426 1.00 71.12 99 PHE A N 1
ATOM 819 C CA . PHE A 1 99 ? 0.331 -9.700 -13.062 1.00 71.12 99 PHE A CA 1
ATOM 820 C C . PHE A 1 99 ? -0.302 -10.551 -11.945 1.00 71.12 99 PHE A C 1
ATOM 822 O O . PHE A 1 99 ? -0.650 -10.051 -10.875 1.00 71.12 99 PHE A O 1
ATOM 829 N N . ASN A 1 100 ? -0.504 -11.846 -12.209 1.00 72.44 100 ASN A N 1
ATOM 830 C CA . ASN A 1 100 ? -1.247 -12.767 -11.336 1.00 72.44 100 ASN A CA 1
ATOM 831 C C . ASN A 1 100 ? -2.691 -12.331 -11.000 1.00 72.44 100 ASN A C 1
ATOM 833 O O . ASN A 1 100 ? -3.204 -12.636 -9.922 1.00 72.44 100 ASN A O 1
ATOM 837 N N . GLY A 1 101 ? -3.371 -11.657 -11.933 1.00 84.75 101 GLY A N 1
ATOM 838 C CA . GLY A 1 101 ? -4.815 -11.407 -11.874 1.00 84.75 101 GLY A CA 1
ATOM 839 C C . GLY A 1 101 ? -5.247 -10.129 -11.150 1.00 84.75 101 GLY A C 1
ATOM 840 O O . GLY A 1 101 ? -6.446 -9.922 -10.993 1.00 84.75 101 GLY A O 1
ATOM 841 N N . ALA A 1 102 ? -4.309 -9.280 -10.723 1.00 90.25 102 ALA A N 1
ATOM 842 C CA . ALA A 1 102 ? -4.589 -7.932 -10.226 1.00 90.25 102 ALA A CA 1
ATOM 843 C C . ALA A 1 102 ? -3.415 -7.002 -10.550 1.00 90.25 102 ALA A C 1
ATOM 845 O O . ALA A 1 102 ? -2.259 -7.426 -10.523 1.00 90.25 102 ALA A O 1
ATOM 846 N N . ASN A 1 103 ? -3.679 -5.736 -10.843 1.00 91.69 103 ASN A N 1
ATOM 847 C CA . ASN A 1 103 ? -2.612 -4.762 -11.089 1.00 91.69 103 ASN A CA 1
ATOM 848 C C . ASN A 1 103 ? -1.941 -4.304 -9.777 1.00 91.69 103 ASN A C 1
ATOM 850 O O . ASN A 1 103 ? -2.328 -4.731 -8.681 1.00 91.69 103 ASN A O 1
ATOM 854 N N . PHE A 1 104 ? -0.887 -3.488 -9.880 1.00 89.56 104 PHE A N 1
ATOM 855 C CA . PHE A 1 104 ? -0.134 -3.018 -8.713 1.00 89.56 104 PHE A CA 1
ATOM 856 C C . PHE A 1 104 ? -1.031 -2.288 -7.701 1.00 89.56 104 PHE A C 1
ATOM 858 O O . PHE A 1 104 ? -1.081 -2.675 -6.528 1.00 89.56 104 PHE A O 1
ATOM 865 N N . SER A 1 105 ? -1.781 -1.282 -8.159 1.00 90.81 105 SER A N 1
ATOM 866 C CA . SER A 1 105 ? -2.643 -0.466 -7.302 1.00 90.81 105 SER A CA 1
ATOM 867 C C . SER A 1 105 ? -3.698 -1.332 -6.609 1.00 90.81 105 SER A C 1
ATOM 869 O O . SER A 1 105 ? -3.856 -1.257 -5.394 1.00 90.81 105 SER A O 1
ATOM 871 N N . GLU A 1 106 ? -4.375 -2.226 -7.331 1.00 93.00 106 GLU A N 1
ATOM 872 C CA . GLU A 1 106 ? -5.366 -3.151 -6.763 1.00 93.00 106 GLU A CA 1
ATOM 873 C C . GLU A 1 106 ? -4.781 -4.019 -5.643 1.00 93.00 106 GLU A C 1
ATOM 875 O O . GLU A 1 106 ? -5.392 -4.180 -4.581 1.00 93.00 106 GLU A O 1
ATOM 880 N N . ARG A 1 107 ? -3.576 -4.566 -5.849 1.00 92.38 107 ARG A N 1
ATOM 881 C CA . ARG A 1 107 ? -2.885 -5.375 -4.835 1.00 92.38 107 ARG A CA 1
ATOM 882 C C . ARG A 1 107 ? -2.525 -4.545 -3.608 1.00 92.38 107 ARG A C 1
ATOM 884 O O . ARG A 1 107 ? -2.672 -5.033 -2.486 1.00 92.38 107 ARG A O 1
ATOM 891 N N . LEU A 1 108 ? -2.112 -3.299 -3.809 1.00 91.62 108 LEU A N 1
ATOM 892 C CA . LEU A 1 108 ? -1.773 -2.366 -2.744 1.00 91.62 108 LEU A CA 1
ATOM 893 C C . LEU A 1 108 ? -3.016 -1.964 -1.919 1.00 91.62 108 LEU A C 1
ATOM 895 O O . LEU A 1 108 ? -3.006 -2.087 -0.692 1.00 91.62 108 LEU A O 1
ATOM 899 N N . TRP A 1 109 ? -4.125 -1.599 -2.570 1.00 93.38 109 TRP A N 1
ATOM 900 C CA . TRP A 1 109 ? -5.399 -1.280 -1.907 1.00 93.38 109 TRP A CA 1
ATOM 901 C C . TRP A 1 109 ? -5.978 -2.478 -1.148 1.00 93.38 109 TRP A C 1
ATOM 903 O O . TRP A 1 109 ? -6.410 -2.341 -0.004 1.00 93.38 109 TRP A O 1
ATOM 913 N N . LYS A 1 110 ? -5.872 -3.690 -1.702 1.00 93.19 110 LYS A N 1
ATOM 914 C CA . LYS A 1 110 ? -6.271 -4.915 -0.995 1.00 93.19 110 LYS A CA 1
ATOM 915 C C . LYS A 1 110 ? -5.477 -5.133 0.298 1.00 93.19 110 LYS A C 1
ATOM 917 O O . LYS A 1 110 ? -6.034 -5.607 1.291 1.00 93.19 110 LYS A O 1
ATOM 922 N N . GLN A 1 111 ? -4.185 -4.792 0.319 1.00 91.75 111 GLN A N 1
ATOM 923 C CA . GLN A 1 111 ? -3.391 -4.847 1.551 1.00 91.75 111 GLN A CA 1
ATOM 924 C C . GLN A 1 111 ? -3.873 -3.822 2.590 1.00 91.75 111 GLN A C 1
ATOM 926 O O . GLN A 1 111 ? -3.952 -4.176 3.772 1.00 91.75 111 GLN A O 1
ATOM 931 N N . LYS A 1 112 ? -4.240 -2.602 2.164 1.00 93.50 112 LYS A N 1
ATOM 932 C CA . LYS A 1 112 ? -4.842 -1.575 3.034 1.00 93.50 112 LYS A CA 1
ATOM 933 C C . LYS A 1 112 ? -6.113 -2.090 3.696 1.00 93.50 112 LYS A C 1
ATOM 935 O O . LYS A 1 112 ? -6.235 -2.027 4.918 1.00 93.50 112 LYS A O 1
ATOM 940 N 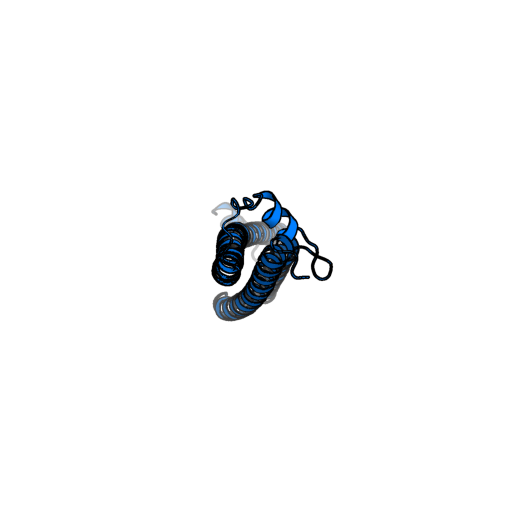N . ASP A 1 113 ? -7.037 -2.620 2.899 1.00 94.31 113 ASP A N 1
ATOM 941 C CA . ASP A 1 113 ? -8.349 -3.074 3.371 1.00 94.31 113 ASP A CA 1
ATOM 942 C C . ASP A 1 113 ? -8.218 -4.239 4.357 1.00 94.31 113 ASP A C 1
ATOM 944 O O . ASP A 1 113 ? -8.911 -4.300 5.378 1.00 94.31 113 ASP A O 1
ATOM 948 N N . HIS A 1 114 ? -7.263 -5.136 4.106 1.00 94.56 114 HIS A N 1
ATOM 949 C CA . HIS A 1 114 ? -6.935 -6.206 5.037 1.00 94.56 114 HIS A CA 1
ATOM 950 C C . HIS A 1 114 ? -6.378 -5.661 6.360 1.00 94.56 114 HIS A C 1
ATOM 952 O O . HIS A 1 114 ? -6.807 -6.091 7.429 1.00 94.56 114 HIS A O 1
ATOM 958 N N . LEU A 1 115 ? -5.436 -4.712 6.321 1.00 93.00 115 LEU A N 1
ATOM 959 C CA . LEU A 1 115 ? -4.889 -4.089 7.531 1.00 93.00 115 LEU A CA 1
ATOM 960 C C . LEU A 1 115 ? -5.973 -3.350 8.327 1.00 93.00 115 LEU A C 1
ATOM 962 O O . LEU A 1 115 ? -6.058 -3.521 9.543 1.00 93.00 115 LEU A O 1
ATOM 966 N N . GLN A 1 116 ? -6.828 -2.580 7.652 1.00 93.12 116 GLN A N 1
ATOM 967 C CA . GLN A 1 116 ? -7.956 -1.897 8.281 1.00 93.12 116 GLN A CA 1
ATOM 968 C C . GLN A 1 116 ? -8.867 -2.891 8.996 1.00 93.12 116 GLN A C 1
ATOM 970 O O . GLN A 1 116 ? -9.168 -2.705 10.172 1.00 93.12 116 GLN A O 1
ATOM 975 N N . SER A 1 117 ? -9.238 -3.981 8.320 1.00 93.44 117 SER A N 1
ATOM 976 C CA . SER A 1 117 ? -10.077 -5.033 8.901 1.00 93.44 117 SER A CA 1
ATOM 977 C C . SER A 1 117 ? -9.454 -5.617 10.174 1.00 93.44 117 SER A C 1
ATOM 979 O O . SER A 1 117 ? -10.129 -5.732 11.195 1.00 93.44 117 SER A O 1
ATOM 981 N N . GLN A 1 118 ? -8.145 -5.892 10.162 1.00 92.69 118 GLN A N 1
ATOM 982 C CA . GLN A 1 118 ? -7.425 -6.413 11.330 1.00 92.69 118 GLN A CA 1
ATOM 983 C C . GLN A 1 118 ? -7.329 -5.416 12.496 1.00 92.69 118 GLN A C 1
ATOM 985 O O . GLN A 1 118 ? -7.300 -5.832 13.658 1.00 92.69 118 GLN A O 1
ATOM 990 N N . ILE A 1 119 ? -7.228 -4.115 12.211 1.00 90.75 119 ILE A N 1
ATOM 991 C CA . ILE A 1 119 ? -7.246 -3.063 13.237 1.00 90.75 119 ILE A CA 1
ATOM 992 C C . ILE A 1 119 ? -8.645 -2.970 13.850 1.00 90.75 119 ILE A C 1
ATOM 994 O O . ILE A 1 119 ? -8.781 -3.003 15.075 1.00 90.75 119 ILE A O 1
ATOM 998 N N . MET A 1 120 ? -9.682 -2.914 13.010 1.00 90.12 120 MET A N 1
ATOM 999 C CA . MET A 1 120 ? -11.071 -2.814 13.457 1.00 90.12 120 MET A CA 1
ATOM 1000 C C . MET A 1 120 ? -11.503 -4.035 14.272 1.00 90.12 120 MET A C 1
ATOM 1002 O O . MET A 1 120 ? -12.176 -3.877 15.287 1.00 90.12 120 MET A O 1
ATOM 1006 N N . GLU A 1 121 ? -11.066 -5.239 13.901 1.00 90.50 121 GLU A N 1
ATOM 1007 C CA . GLU A 1 121 ? -11.310 -6.464 14.669 1.00 90.50 121 GLU A CA 1
ATOM 1008 C C . GLU A 1 121 ? -10.723 -6.386 16.089 1.00 90.50 121 GLU A C 1
ATOM 1010 O O . GLU A 1 121 ? -11.406 -6.704 17.069 1.00 90.50 121 GLU A O 1
ATOM 1015 N N . SER A 1 122 ? -9.485 -5.900 16.228 1.00 88.31 122 SER A N 1
ATOM 1016 C CA . SER A 1 122 ? -8.854 -5.716 17.541 1.00 88.31 122 SER A CA 1
ATOM 1017 C C . SER A 1 122 ? -9.541 -4.641 18.376 1.00 88.31 122 SER A C 1
ATOM 1019 O O . SER A 1 122 ? -9.738 -4.835 19.576 1.00 88.31 122 SER A O 1
ATOM 1021 N N . LEU A 1 123 ? -9.961 -3.536 17.754 1.00 86.19 123 LEU A N 1
ATOM 1022 C CA . LEU A 1 123 ? -10.738 -2.495 18.428 1.00 86.19 123 LEU A CA 1
ATOM 1023 C C . LEU A 1 123 ? -12.068 -3.038 18.948 1.00 86.19 123 LEU A C 1
ATOM 1025 O O . LEU A 1 123 ? -12.398 -2.838 20.116 1.00 86.19 123 LEU A O 1
ATOM 1029 N N . THR A 1 124 ? -12.809 -3.763 18.110 1.00 86.12 124 THR A N 1
ATOM 1030 C CA . THR A 1 124 ? -14.073 -4.399 18.495 1.00 86.12 124 THR A CA 1
ATOM 1031 C C . THR A 1 124 ? -13.862 -5.374 19.647 1.00 86.12 124 THR A C 1
ATOM 1033 O O . THR A 1 124 ? -14.585 -5.319 20.641 1.00 86.12 124 THR A O 1
ATOM 1036 N N . THR A 1 125 ? -12.837 -6.223 19.558 1.00 86.62 125 THR A N 1
ATOM 1037 C CA . THR A 1 125 ? -12.512 -7.204 20.600 1.00 86.62 125 THR A CA 1
ATOM 1038 C C . THR A 1 125 ? -12.200 -6.522 21.928 1.00 86.62 125 THR A C 1
ATOM 1040 O O . THR A 1 125 ? -12.769 -6.896 22.954 1.00 86.62 125 THR A O 1
ATOM 1043 N N . MET A 1 126 ? -11.373 -5.472 21.916 1.00 85.00 126 MET A N 1
ATOM 1044 C CA . MET A 1 126 ? -11.066 -4.692 23.115 1.00 85.00 126 MET A CA 1
ATOM 1045 C C . MET A 1 126 ? -12.330 -4.070 23.721 1.00 85.00 126 MET A C 1
ATOM 1047 O O . MET A 1 126 ? -12.552 -4.175 24.927 1.00 85.00 126 MET A O 1
ATOM 1051 N N . LEU A 1 127 ? -13.178 -3.446 22.896 1.00 80.81 127 LEU A N 1
ATOM 1052 C CA . LEU A 1 127 ? -14.410 -2.797 23.353 1.00 80.81 127 LEU A CA 1
ATOM 1053 C C . LEU A 1 127 ? -15.403 -3.786 23.973 1.00 80.81 127 LEU A C 1
ATOM 1055 O O . LEU A 1 127 ? -16.059 -3.449 24.958 1.00 80.81 127 LEU A O 1
ATOM 1059 N N . VAL A 1 128 ? -15.506 -4.994 23.415 1.00 83.56 128 VAL A N 1
ATOM 1060 C CA . VAL A 1 128 ? -16.375 -6.060 23.932 1.00 83.56 128 VAL A CA 1
ATOM 1061 C C . VAL A 1 128 ? -15.822 -6.648 25.230 1.00 83.56 128 VAL A C 1
ATOM 1063 O O . VAL A 1 128 ? -16.581 -6.876 26.169 1.00 83.56 128 VAL A O 1
ATOM 1066 N N . GLN A 1 129 ? -14.509 -6.876 25.306 1.00 84.56 129 GLN A N 1
ATOM 1067 C CA . GLN A 1 129 ? -13.863 -7.489 26.471 1.00 84.56 129 GLN A CA 1
ATOM 1068 C C . GLN A 1 129 ? -13.590 -6.498 27.613 1.00 84.56 129 GLN A C 1
ATOM 1070 O O . GLN A 1 129 ? -13.312 -6.921 28.734 1.00 84.56 129 GLN A O 1
ATOM 1075 N N . GLY A 1 130 ? -13.648 -5.190 27.350 1.00 80.50 130 GLY A N 1
ATOM 1076 C CA . GLY A 1 130 ? -13.315 -4.152 28.327 1.00 80.50 130 GLY A CA 1
ATOM 1077 C C . GLY A 1 130 ? -11.830 -4.127 28.699 1.00 80.50 130 GLY A C 1
ATOM 1078 O O . GLY A 1 130 ? -11.483 -3.714 29.806 1.00 80.50 130 GLY A O 1
ATOM 1079 N N . THR A 1 131 ? -10.951 -4.598 27.809 1.00 81.50 131 THR A N 1
ATOM 1080 C CA . THR A 1 131 ? -9.509 -4.636 28.073 1.00 81.50 131 THR A CA 1
ATOM 1081 C C . THR A 1 131 ? -8.885 -3.239 27.961 1.00 81.50 131 THR A C 1
ATOM 1083 O O . THR A 1 131 ? -9.369 -2.396 27.202 1.00 81.50 131 THR A O 1
ATOM 1086 N N . PRO A 1 132 ? -7.813 -2.943 28.721 1.00 78.44 132 PRO A N 1
ATOM 1087 C CA . PRO A 1 132 ? -7.173 -1.634 28.664 1.00 78.44 132 PRO A CA 1
ATOM 1088 C C . PRO A 1 132 ? -6.536 -1.349 27.286 1.00 78.44 132 PRO A C 1
ATOM 1090 O O . PRO A 1 132 ? -5.867 -2.234 26.745 1.00 78.44 132 PRO A O 1
ATOM 1093 N N . PRO A 1 133 ? -6.607 -0.104 26.768 1.00 74.62 133 PRO A N 1
ATOM 1094 C CA . PRO A 1 133 ? -6.088 0.252 25.441 1.00 74.62 133 PRO A CA 1
ATOM 1095 C C . PRO A 1 133 ? -4.588 0.027 25.232 1.00 74.62 133 PRO A C 1
ATOM 1097 O O . PRO A 1 133 ? -4.153 -0.118 24.095 1.00 74.62 133 PRO A O 1
ATOM 1100 N N . HIS A 1 134 ? -3.781 -0.021 26.299 1.00 78.06 134 HIS A N 1
ATOM 1101 C CA . HIS A 1 134 ? -2.332 -0.214 26.164 1.00 78.06 134 HIS A CA 1
ATOM 1102 C C . HIS A 1 134 ? -1.969 -1.556 25.506 1.00 78.06 134 HIS A C 1
ATOM 1104 O O . HIS A 1 134 ? -0.988 -1.621 24.773 1.00 78.06 134 HIS A O 1
ATOM 1110 N N . ASN A 1 135 ? -2.797 -2.593 25.683 1.00 75.75 135 ASN A N 1
ATOM 1111 C CA . ASN A 1 135 ? -2.587 -3.903 25.060 1.00 75.75 135 ASN A CA 1
ATOM 1112 C C . ASN A 1 135 ? -2.762 -3.879 23.530 1.00 75.75 135 ASN A C 1
ATOM 1114 O O . ASN A 1 135 ? -2.283 -4.783 22.849 1.00 75.75 135 ASN A O 1
ATOM 1118 N N . LEU A 1 136 ? -3.433 -2.860 22.973 1.00 80.25 136 LEU A N 1
ATOM 1119 C CA . LEU A 1 136 ? -3.587 -2.710 21.523 1.00 80.25 136 LEU A CA 1
ATOM 1120 C C . LEU A 1 136 ? -2.323 -2.196 20.844 1.00 80.25 136 LEU A C 1
ATOM 1122 O O . LEU A 1 136 ? -2.120 -2.489 19.671 1.00 80.25 136 LEU A O 1
ATOM 1126 N N . ALA A 1 137 ? -1.489 -1.430 21.550 1.00 80.31 137 ALA A N 1
ATOM 1127 C CA . ALA A 1 137 ? -0.315 -0.810 20.946 1.00 80.31 137 ALA A CA 1
ATOM 1128 C C . ALA A 1 137 ? 0.643 -1.869 20.376 1.00 80.31 137 ALA A C 1
ATOM 1130 O O . ALA A 1 137 ? 1.053 -1.772 19.219 1.00 80.31 137 ALA A O 1
ATOM 1131 N N . ASP A 1 138 ? 0.916 -2.925 21.147 1.00 83.69 138 ASP A N 1
ATOM 1132 C CA . ASP A 1 138 ? 1.794 -4.021 20.727 1.00 83.69 138 ASP A CA 1
ATOM 1133 C C . ASP A 1 138 ? 1.193 -4.852 19.584 1.00 83.69 138 ASP A C 1
ATOM 1135 O O . ASP A 1 138 ? 1.905 -5.254 18.661 1.00 83.69 138 ASP A O 1
ATOM 1139 N N . ASP A 1 139 ? -0.117 -5.114 19.621 1.00 85.19 139 ASP A N 1
ATOM 1140 C CA . ASP A 1 139 ? -0.815 -5.842 18.554 1.00 85.19 139 ASP A CA 1
ATOM 1141 C C . ASP A 1 139 ? -0.828 -5.039 17.244 1.00 85.19 139 ASP A C 1
ATOM 1143 O O . ASP A 1 139 ? -0.511 -5.561 16.172 1.00 85.19 139 ASP A O 1
ATOM 1147 N N . PHE A 1 140 ? -1.108 -3.738 17.328 1.00 86.12 140 PHE A N 1
ATOM 1148 C CA . PHE A 1 140 ? -1.075 -2.838 16.178 1.00 86.12 140 PHE A CA 1
ATOM 1149 C C . PHE A 1 140 ? 0.326 -2.734 15.595 1.00 86.12 140 PHE A C 1
ATOM 1151 O O . PHE A 1 140 ? 0.481 -2.853 14.381 1.00 86.12 140 PHE A O 1
ATOM 1158 N N . ALA A 1 141 ? 1.352 -2.591 16.436 1.00 86.69 141 ALA A N 1
ATOM 1159 C CA . ALA A 1 141 ? 2.737 -2.559 15.984 1.00 86.69 141 ALA A CA 1
ATOM 1160 C C . ALA A 1 141 ? 3.106 -3.834 15.210 1.00 86.69 141 ALA A C 1
ATOM 1162 O O . ALA A 1 141 ? 3.689 -3.752 14.127 1.00 86.69 141 ALA A O 1
ATOM 1163 N N . LYS A 1 142 ? 2.711 -5.016 15.704 1.00 89.62 142 LYS A N 1
ATOM 1164 C CA . LYS A 1 142 ? 2.944 -6.294 15.010 1.00 89.62 142 LYS A CA 1
ATOM 1165 C C . LYS A 1 142 ? 2.236 -6.354 13.655 1.00 89.62 142 LYS A C 1
ATOM 1167 O O . LYS A 1 142 ? 2.863 -6.728 12.663 1.00 89.62 142 LYS A O 1
ATOM 1172 N N . LYS A 1 143 ? 0.960 -5.964 13.594 1.00 89.44 143 LYS A N 1
ATOM 1173 C CA . LYS A 1 143 ? 0.157 -5.961 12.357 1.00 89.44 143 LYS A CA 1
ATOM 1174 C C . LYS A 1 143 ? 0.703 -4.989 11.314 1.00 89.44 143 LYS A C 1
ATOM 1176 O O . LYS A 1 143 ? 0.862 -5.367 10.154 1.00 89.44 143 LYS A O 1
ATOM 1181 N N . LEU A 1 144 ? 1.048 -3.775 11.738 1.00 86.62 144 LEU A N 1
ATOM 1182 C CA . LEU A 1 144 ? 1.669 -2.761 10.887 1.00 86.62 144 LEU A CA 1
ATOM 1183 C C . LEU A 1 144 ? 3.019 -3.237 10.354 1.00 86.62 144 LEU A C 1
ATOM 1185 O O . LEU A 1 144 ? 3.285 -3.115 9.162 1.00 86.62 144 LEU A O 1
ATOM 1189 N N . ASN A 1 145 ? 3.852 -3.840 11.204 1.00 88.12 145 ASN A N 1
ATOM 1190 C CA . ASN A 1 145 ? 5.155 -4.342 10.785 1.00 88.12 145 ASN A CA 1
ATOM 1191 C C . ASN A 1 145 ? 5.028 -5.480 9.760 1.00 88.12 145 ASN A C 1
ATOM 1193 O O . ASN A 1 145 ? 5.716 -5.470 8.744 1.00 88.12 145 ASN A O 1
ATOM 1197 N N . ALA A 1 146 ? 4.107 -6.426 9.969 1.00 89.94 146 ALA A N 1
ATOM 1198 C CA . ALA A 1 146 ? 3.830 -7.474 8.986 1.00 89.94 146 ALA A CA 1
ATOM 1199 C C . ALA A 1 146 ? 3.397 -6.881 7.633 1.00 89.94 146 ALA A C 1
ATOM 1201 O O . ALA A 1 146 ? 3.921 -7.265 6.588 1.00 89.94 146 ALA A O 1
ATOM 1202 N N . LYS A 1 147 ? 2.501 -5.889 7.654 1.00 87.50 147 LYS A N 1
ATOM 1203 C CA . LYS A 1 147 ? 2.002 -5.228 6.441 1.00 87.50 147 LYS A CA 1
ATOM 1204 C C . LYS A 1 147 ? 3.054 -4.382 5.735 1.00 87.50 147 LYS A C 1
ATOM 1206 O O . LYS A 1 147 ? 3.082 -4.372 4.511 1.00 87.50 147 LYS A O 1
ATOM 1211 N N . LYS A 1 148 ? 3.984 -3.777 6.475 1.00 86.56 148 LYS A N 1
ATOM 1212 C CA . LYS A 1 148 ? 5.171 -3.131 5.903 1.00 86.56 148 LYS A CA 1
ATOM 1213 C C . LYS A 1 148 ? 6.003 -4.116 5.074 1.00 86.56 148 LYS A C 1
ATOM 1215 O O . LYS A 1 148 ? 6.422 -3.776 3.972 1.00 86.56 148 LYS A O 1
ATOM 1220 N N . TYR A 1 149 ? 6.235 -5.334 5.569 1.00 89.62 149 TYR A N 1
ATOM 1221 C CA . TYR A 1 149 ? 6.958 -6.352 4.796 1.00 89.62 149 TYR A CA 1
ATOM 1222 C C . TYR A 1 149 ? 6.152 -6.861 3.597 1.00 89.62 149 TYR A C 1
ATOM 1224 O O . TYR A 1 149 ? 6.735 -7.109 2.544 1.00 89.62 149 TYR A O 1
ATOM 1232 N N . ASP A 1 150 ? 4.830 -7.001 3.728 1.00 89.12 150 ASP A N 1
ATOM 1233 C CA . ASP A 1 150 ? 3.952 -7.353 2.603 1.00 89.12 150 ASP A CA 1
ATOM 1234 C C . ASP A 1 150 ? 4.030 -6.301 1.480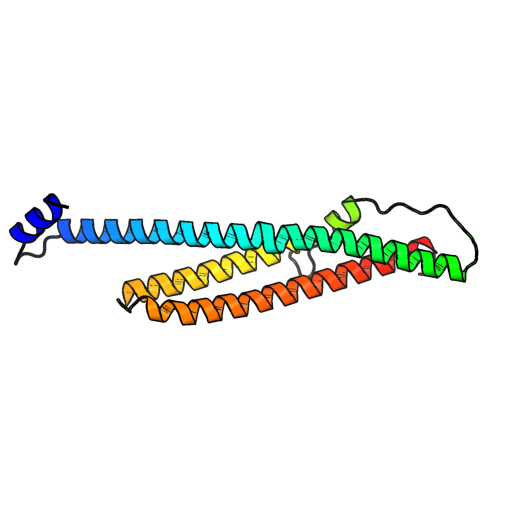 1.00 89.12 150 ASP A C 1
ATOM 1236 O O . ASP A 1 150 ? 4.174 -6.663 0.309 1.00 89.12 150 ASP A O 1
ATOM 1240 N N . ALA A 1 151 ? 4.001 -5.014 1.841 1.00 86.88 151 ALA A N 1
ATOM 1241 C CA . ALA A 1 151 ? 4.139 -3.898 0.911 1.00 86.88 151 ALA A CA 1
ATOM 1242 C C . ALA A 1 151 ? 5.533 -3.874 0.271 1.00 86.88 151 ALA A C 1
ATOM 1244 O O . ALA A 1 151 ? 5.646 -3.794 -0.947 1.00 86.88 151 ALA A O 1
ATOM 1245 N N . TYR A 1 152 ? 6.596 -4.045 1.066 1.00 87.69 152 TYR A N 1
ATOM 1246 C CA . TYR A 1 152 ? 7.968 -4.107 0.557 1.00 87.69 152 TYR A CA 1
ATOM 1247 C C . TYR A 1 152 ? 8.161 -5.220 -0.479 1.00 87.69 152 TYR A C 1
ATOM 1249 O O . TYR A 1 152 ? 8.761 -4.989 -1.525 1.00 87.69 152 TYR A O 1
ATOM 1257 N N . ARG A 1 153 ? 7.634 -6.425 -0.222 1.00 90.44 153 ARG A N 1
ATOM 1258 C CA . ARG A 1 153 ? 7.723 -7.532 -1.186 1.00 90.44 153 ARG A CA 1
ATOM 1259 C C . ARG A 1 153 ? 6.982 -7.215 -2.480 1.00 90.44 153 ARG A C 1
ATOM 1261 O O . ARG A 1 153 ? 7.519 -7.496 -3.543 1.00 90.44 153 ARG A O 1
ATOM 1268 N N . LEU A 1 154 ? 5.787 -6.623 -2.388 1.00 90.31 154 LEU A N 1
ATOM 1269 C CA . LEU A 1 154 ? 5.029 -6.199 -3.567 1.00 90.31 154 LEU A CA 1
ATOM 1270 C C . LEU A 1 154 ? 5.832 -5.184 -4.388 1.00 90.31 154 LEU A C 1
ATOM 1272 O O . LEU A 1 154 ? 6.066 -5.419 -5.567 1.00 90.31 154 LEU A O 1
ATOM 1276 N N . LEU A 1 155 ? 6.320 -4.119 -3.747 1.00 87.81 155 LEU A N 1
ATOM 1277 C CA . LEU A 1 155 ? 7.134 -3.085 -4.390 1.00 87.81 155 LEU A CA 1
ATOM 1278 C C . LEU A 1 155 ? 8.384 -3.662 -5.053 1.00 87.81 155 LEU A C 1
ATOM 1280 O O . LEU A 1 155 ? 8.701 -3.308 -6.182 1.00 87.81 155 LEU A O 1
ATOM 1284 N N . HIS A 1 156 ? 9.075 -4.578 -4.374 1.00 88.69 156 HIS A N 1
ATOM 1285 C CA . HIS A 1 156 ? 10.265 -5.220 -4.918 1.00 88.69 156 HIS A CA 1
ATOM 1286 C C . HIS A 1 156 ? 9.951 -6.062 -6.161 1.00 88.69 156 HIS A C 1
ATOM 1288 O O . HIS A 1 156 ? 10.680 -5.993 -7.146 1.00 88.69 156 HIS A O 1
ATOM 1294 N N . THR A 1 157 ? 8.859 -6.832 -6.142 1.00 90.44 157 THR A N 1
ATOM 1295 C CA . THR A 1 157 ? 8.431 -7.620 -7.305 1.00 90.44 157 THR A CA 1
ATOM 1296 C C . THR A 1 157 ? 8.055 -6.731 -8.488 1.00 90.44 157 THR A C 1
ATOM 1298 O O . THR A 1 157 ? 8.514 -7.000 -9.596 1.00 90.44 157 THR A O 1
ATOM 1301 N N . GLU A 1 158 ? 7.279 -5.666 -8.266 1.00 87.62 158 GLU A N 1
ATOM 1302 C CA . GLU A 1 158 ? 6.933 -4.717 -9.333 1.00 87.62 158 GLU A CA 1
ATOM 1303 C C . GLU A 1 158 ? 8.171 -4.014 -9.893 1.00 87.62 158 GLU A C 1
ATOM 1305 O O . GLU A 1 158 ? 8.337 -3.924 -11.104 1.00 87.62 158 GLU A O 1
ATOM 1310 N N . TYR A 1 159 ? 9.089 -3.589 -9.022 1.00 88.75 159 TYR A N 1
ATOM 1311 C CA . TYR A 1 159 ? 10.362 -3.003 -9.432 1.00 88.75 159 TYR A CA 1
ATOM 1312 C C . TYR A 1 159 ? 11.150 -3.949 -10.349 1.00 88.75 159 TYR A C 1
ATOM 1314 O O . TYR A 1 159 ? 11.597 -3.549 -11.423 1.00 88.75 159 TYR A O 1
ATOM 1322 N N . SER A 1 160 ? 11.305 -5.217 -9.954 1.00 89.50 160 SER A N 1
ATOM 1323 C CA . SER A 1 160 ? 12.014 -6.210 -10.767 1.00 89.50 160 SER A CA 1
ATOM 1324 C C . SER A 1 160 ? 11.334 -6.448 -12.113 1.00 89.50 160 SER A C 1
ATOM 1326 O O . SER A 1 160 ? 12.027 -6.594 -13.119 1.00 89.50 160 SER A O 1
ATOM 1328 N N . TYR A 1 161 ? 10.000 -6.461 -12.143 1.00 89.00 161 TYR A N 1
ATOM 1329 C CA . TYR A 1 161 ? 9.234 -6.580 -13.379 1.00 89.00 161 TYR A CA 1
ATOM 1330 C C . TYR A 1 161 ? 9.483 -5.386 -14.312 1.00 89.00 161 TYR A C 1
ATOM 1332 O O . TYR A 1 161 ? 9.871 -5.584 -15.459 1.00 89.00 161 TYR A O 1
ATOM 1340 N N . VAL A 1 162 ? 9.377 -4.155 -13.804 1.00 89.31 162 VAL A N 1
ATOM 1341 C CA 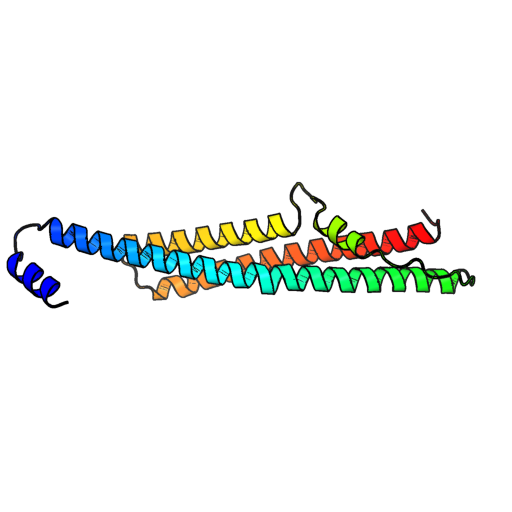. VAL A 1 162 ? 9.620 -2.925 -14.578 1.00 89.31 162 VAL A CA 1
ATOM 1342 C C . VAL A 1 162 ? 11.040 -2.884 -15.154 1.00 89.31 162 VAL A C 1
ATOM 1344 O O . VAL A 1 162 ? 11.214 -2.581 -16.332 1.00 89.31 162 VAL A O 1
ATOM 1347 N N . VAL A 1 163 ? 12.060 -3.239 -14.364 1.00 89.31 163 VAL A N 1
ATOM 1348 C CA . VAL A 1 163 ? 13.460 -3.312 -14.831 1.00 89.31 163 VAL A CA 1
ATOM 1349 C C . VAL A 1 163 ? 13.633 -4.356 -15.937 1.00 89.31 163 VAL A C 1
ATOM 1351 O O . VAL A 1 163 ? 14.356 -4.116 -16.907 1.00 89.31 163 VAL A O 1
ATOM 1354 N N . SER A 1 164 ? 12.979 -5.511 -15.800 1.00 89.06 164 SER A N 1
ATOM 1355 C CA . SER A 1 164 ? 13.010 -6.574 -16.809 1.00 89.06 164 SER A CA 1
ATOM 1356 C C . SER A 1 164 ? 12.397 -6.101 -18.126 1.00 89.06 164 SER A C 1
ATOM 1358 O O . SER A 1 164 ? 13.022 -6.242 -19.175 1.00 89.06 164 SER A O 1
ATOM 1360 N N . GLU A 1 165 ? 11.216 -5.484 -18.071 1.00 90.12 165 GLU A N 1
ATOM 1361 C CA . GLU A 1 165 ? 10.528 -4.962 -19.255 1.00 90.12 165 GLU A CA 1
ATOM 1362 C C . GLU A 1 165 ? 11.309 -3.824 -19.922 1.00 90.12 165 GLU A C 1
ATOM 1364 O O . GLU A 1 165 ? 11.428 -3.803 -21.145 1.00 90.12 165 GLU A O 1
ATOM 1369 N N . ALA A 1 166 ? 11.925 -2.928 -19.142 1.00 87.12 166 ALA A N 1
ATOM 1370 C CA . ALA A 1 166 ? 12.793 -1.870 -19.666 1.00 87.12 166 ALA A CA 1
ATOM 1371 C C . ALA A 1 166 ? 14.007 -2.438 -20.414 1.00 87.12 166 ALA A C 1
ATOM 1373 O O . ALA A 1 166 ? 14.375 -1.964 -21.489 1.00 87.12 166 ALA A O 1
ATOM 1374 N N . THR A 1 167 ? 14.628 -3.472 -19.843 1.00 85.81 167 THR A N 1
ATOM 1375 C CA . THR A 1 167 ? 15.787 -4.149 -20.437 1.00 85.81 167 THR A CA 1
ATOM 1376 C C . THR A 1 167 ? 15.395 -4.838 -21.742 1.00 85.81 167 THR A C 1
ATOM 1378 O O . THR A 1 167 ? 16.064 -4.674 -22.758 1.00 85.81 167 THR A O 1
ATOM 1381 N N . HIS A 1 168 ? 14.272 -5.556 -21.736 1.00 88.12 168 HIS A N 1
ATOM 1382 C CA . HIS A 1 168 ? 13.745 -6.230 -22.917 1.00 88.12 168 HIS A CA 1
ATOM 1383 C C . HIS A 1 168 ? 13.324 -5.244 -24.013 1.00 88.12 168 HIS A C 1
ATOM 1385 O O . HIS A 1 168 ? 13.533 -5.505 -25.196 1.00 88.12 168 HIS A O 1
ATOM 1391 N N . ALA A 1 169 ? 12.743 -4.100 -23.645 1.00 85.81 169 ALA A N 1
ATOM 1392 C CA . ALA A 1 169 ? 12.458 -3.026 -24.588 1.00 85.81 169 ALA A CA 1
ATOM 1393 C C . ALA A 1 169 ? 13.748 -2.507 -25.241 1.00 85.81 169 ALA A C 1
ATOM 1395 O O . ALA A 1 169 ? 13.788 -2.391 -26.459 1.00 85.81 169 ALA A O 1
ATOM 1396 N N . GLY A 1 170 ? 14.817 -2.298 -24.464 1.00 81.00 170 GLY A N 1
ATOM 1397 C CA . GLY A 1 170 ? 16.120 -1.897 -25.003 1.00 81.00 170 GLY A CA 1
ATOM 1398 C C . GLY A 1 170 ? 16.703 -2.892 -26.016 1.00 81.00 170 GLY A C 1
ATOM 1399 O O . GLY A 1 170 ? 17.235 -2.465 -27.033 1.00 81.00 170 GLY A O 1
ATOM 1400 N N . TYR A 1 171 ? 16.563 -4.204 -25.783 1.00 82.44 171 TYR A N 1
ATOM 1401 C CA . TYR A 1 171 ? 17.011 -5.228 -26.742 1.00 82.44 171 TYR A CA 1
ATOM 1402 C C . TYR A 1 171 ? 16.166 -5.287 -28.019 1.00 82.44 171 TYR A C 1
ATOM 1404 O O . TYR A 1 171 ? 16.711 -5.515 -29.099 1.00 82.44 171 TYR A O 1
ATOM 1412 N N . ARG A 1 172 ? 14.848 -5.068 -27.912 1.00 81.81 172 ARG A N 1
ATOM 1413 C CA . ARG A 1 172 ? 13.946 -5.036 -29.075 1.00 81.81 172 ARG A CA 1
ATOM 1414 C C . ARG A 1 172 ? 14.308 -3.945 -30.069 1.00 81.81 172 ARG A C 1
ATOM 1416 O O . ARG A 1 172 ? 14.238 -4.189 -31.268 1.00 81.81 172 ARG A O 1
ATOM 1423 N N . GLU A 1 173 ? 14.696 -2.775 -29.574 1.00 74.56 173 GLU A N 1
ATOM 1424 C CA . GLU A 1 173 ? 15.074 -1.639 -30.423 1.00 74.56 173 GLU A CA 1
ATOM 1425 C C . GLU A 1 173 ? 16.337 -1.912 -31.253 1.00 74.56 173 GLU A C 1
ATOM 1427 O O . GLU A 1 173 ? 16.473 -1.377 -32.345 1.00 74.56 173 GLU A O 1
ATOM 1432 N N . ASP A 1 174 ? 17.229 -2.789 -30.787 1.00 68.19 174 ASP A N 1
ATOM 1433 C CA . ASP A 1 174 ? 18.427 -3.204 -31.534 1.00 68.19 174 ASP A CA 1
ATOM 1434 C C . ASP A 1 174 ? 18.182 -4.427 -32.445 1.00 68.19 174 ASP A C 1
ATOM 1436 O O . ASP A 1 174 ? 19.038 -4.828 -33.230 1.00 68.19 174 ASP A O 1
ATOM 1440 N N . GLY A 1 175 ? 16.999 -5.050 -32.360 1.00 65.50 175 GLY A N 1
ATOM 1441 C CA . GLY A 1 175 ? 16.648 -6.233 -33.150 1.00 65.50 175 GLY A CA 1
ATOM 1442 C C . GLY A 1 175 ? 17.353 -7.527 -32.716 1.00 65.50 175 GLY A C 1
ATOM 1443 O O . GLY A 1 175 ? 17.466 -8.448 -33.524 1.00 65.50 175 GLY A O 1
ATOM 1444 N N . VAL A 1 176 ? 17.816 -7.609 -31.461 1.00 61.19 176 VAL A N 1
ATOM 1445 C CA . VAL A 1 176 ? 18.603 -8.739 -30.905 1.00 61.19 176 VAL A CA 1
ATOM 1446 C C . VAL A 1 176 ? 17.728 -9.777 -30.174 1.00 61.19 176 VAL A C 1
ATOM 1448 O O . VAL A 1 176 ? 18.203 -10.485 -29.290 1.00 61.19 176 VAL A O 1
ATOM 1451 N N . GLU A 1 177 ? 16.442 -9.894 -30.521 1.00 51.31 177 GLU A N 1
ATOM 1452 C CA . GLU A 1 177 ? 15.579 -10.978 -29.999 1.00 51.31 177 GLU A CA 1
ATOM 1453 C C . GLU A 1 177 ? 15.947 -12.371 -30.540 1.00 51.31 177 GLU A C 1
ATOM 1455 O O . GLU A 1 177 ? 16.146 -12.521 -31.770 1.00 51.31 177 GLU A O 1
#

pLDDT: mean 80.88, std 11.27, range [43.69, 94.56]